Protein AF-A0A946U551-F1 (afdb_monomer_lite)

pLDDT: mean 96.29, std 3.92, range [66.12, 98.69]

Foldseek 3Di:
DLLCVQPVVRVVQLVVQLCCCVVPVVHDSPDPVSSLVSCVVVPHDSVSSSDLVPDPVNVVVVVVVVVVVVVAPDDDPDWDWDDDPPDTDTFDDDPVDVPSRVVVVVD

Sequence (107 aa):
IAAKKQHPDFEALMTEGIQKAYYLNALNPSNEDTLINIAQDIGLNEDLFKKDLKSNEVNDLLLDQIHTTKTMPISGFPSLVLVKESNLERINIDYLNSNYIINQIIT

Secondary structure (DSSP, 8-state):
-HHHHH-TTHHHHHHHHHHHHHHTT---TTSHHHHHHHHHHTT--HHHHHHHHT-HHHHHHHHHHHHHHHHSS--SSS-EEEEETTEEEEEPP-TT-HHHHHTTT--

Radius of gyration: 16.64 Å; chains: 1; bounding box: 42×22×41 Å

Structure (mmCIF, N/CA/C/O backbone):
data_AF-A0A946U551-F1
#
_entry.id   AF-A0A946U551-F1
#
loop_
_atom_site.group_PDB
_atom_site.id
_atom_site.type_symbol
_atom_site.label_atom_id
_atom_site.label_alt_id
_atom_site.label_comp_id
_atom_site.label_asym_id
_atom_site.label_entity_id
_atom_site.label_seq_id
_atom_site.pdbx_PDB_ins_code
_atom_site.Cartn_x
_atom_site.Cartn_y
_atom_site.Cartn_z
_atom_site.occupancy
_atom_site.B_iso_or_equiv
_atom_site.auth_seq_id
_atom_site.auth_comp_id
_atom_site.auth_asym_id
_atom_site.auth_atom_id
_atom_site.pdbx_PDB_model_num
ATOM 1 N N . ILE A 1 1 ? 1.297 -0.368 6.857 1.00 96.38 1 ILE A N 1
ATOM 2 C CA . ILE A 1 1 ? 2.263 -0.238 7.980 1.00 96.38 1 ILE A CA 1
ATOM 3 C C . ILE A 1 1 ? 1.687 -0.765 9.296 1.00 96.38 1 ILE A C 1
ATOM 5 O O . ILE A 1 1 ? 2.130 -1.825 9.708 1.00 96.38 1 ILE A O 1
ATOM 9 N N . ALA A 1 2 ? 0.690 -0.118 9.920 1.00 98.00 2 ALA A N 1
ATOM 10 C CA . ALA A 1 2 ? 0.120 -0.586 11.199 1.00 98.00 2 ALA A CA 1
ATOM 11 C C . ALA A 1 2 ? -0.383 -2.047 11.155 1.00 98.00 2 ALA A C 1
ATOM 13 O O . ALA A 1 2 ? -0.045 -2.839 12.024 1.00 98.00 2 ALA A O 1
ATOM 14 N N . ALA A 1 3 ? -1.090 -2.446 10.090 1.00 98.38 3 ALA A N 1
ATOM 15 C CA . ALA A 1 3 ? -1.495 -3.843 9.877 1.00 98.38 3 ALA A CA 1
ATOM 16 C C . ALA A 1 3 ? -0.293 -4.812 9.827 1.00 98.38 3 ALA A C 1
ATOM 18 O O . ALA A 1 3 ? -0.238 -5.794 10.562 1.00 98.38 3 ALA A O 1
ATOM 19 N N . LYS A 1 4 ? 0.720 -4.474 9.016 1.00 98.12 4 LYS A N 1
ATOM 20 C CA . LYS A 1 4 ? 1.964 -5.248 8.855 1.00 98.12 4 LYS A CA 1
ATOM 21 C C . LYS A 1 4 ? 2.726 -5.439 10.171 1.00 98.12 4 LYS A C 1
ATOM 23 O O . LYS A 1 4 ? 3.379 -6.463 10.343 1.00 98.12 4 LYS A O 1
ATOM 28 N N . LYS A 1 5 ? 2.654 -4.468 11.093 1.00 97.81 5 LYS A N 1
ATOM 29 C CA . LYS A 1 5 ? 3.299 -4.560 12.413 1.00 97.81 5 LYS A CA 1
ATOM 30 C C . LYS A 1 5 ? 2.740 -5.692 13.273 1.00 97.81 5 LYS A C 1
ATOM 32 O O . LYS A 1 5 ? 3.488 -6.232 14.080 1.00 97.81 5 LYS A O 1
ATOM 37 N N . GLN A 1 6 ? 1.469 -6.065 13.104 1.00 97.88 6 GLN A N 1
ATOM 38 C CA . GLN A 1 6 ? 0.902 -7.215 13.814 1.00 97.88 6 GLN A CA 1
ATOM 39 C C . GLN A 1 6 ? 1.311 -8.539 13.160 1.00 97.88 6 GLN A C 1
ATOM 41 O O . GLN A 1 6 ? 1.698 -9.470 13.860 1.00 97.88 6 GLN A O 1
ATOM 4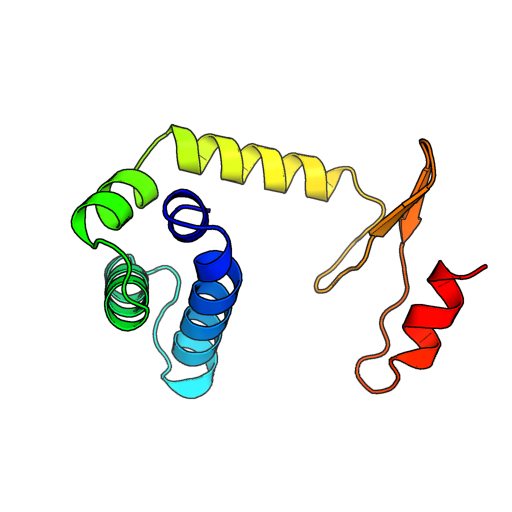6 N N . HIS A 1 7 ? 1.257 -8.617 11.826 1.00 97.62 7 HIS A N 1
ATOM 47 C CA . HIS A 1 7 ? 1.804 -9.732 11.051 1.00 97.62 7 HIS A CA 1
ATOM 48 C C . HIS A 1 7 ? 2.000 -9.323 9.578 1.00 97.62 7 HIS A C 1
ATOM 50 O O . HIS A 1 7 ? 1.144 -8.611 9.041 1.00 97.62 7 HIS A O 1
ATOM 56 N N . PRO A 1 8 ? 3.060 -9.787 8.883 1.00 96.69 8 PRO A N 1
ATOM 57 C CA . PRO A 1 8 ? 3.305 -9.447 7.478 1.00 96.69 8 PRO A CA 1
ATOM 58 C C . PRO A 1 8 ? 2.135 -9.754 6.536 1.00 96.69 8 PRO A C 1
ATOM 60 O O . PRO A 1 8 ? 1.840 -8.953 5.650 1.00 96.69 8 PRO A O 1
ATOM 63 N N . ASP A 1 9 ? 1.427 -10.861 6.769 1.00 96.38 9 ASP A N 1
ATOM 64 C CA . ASP A 1 9 ? 0.310 -11.306 5.921 1.00 96.38 9 ASP A CA 1
ATOM 65 C C . ASP A 1 9 ? -0.870 -10.318 5.899 1.00 96.38 9 ASP A C 1
ATOM 67 O O . ASP A 1 9 ? -1.636 -10.281 4.935 1.00 96.38 9 ASP A O 1
ATOM 71 N N . PHE A 1 10 ? -1.002 -9.463 6.920 1.00 98.19 10 PHE A N 1
ATOM 72 C CA . PHE A 1 10 ? -2.072 -8.466 6.969 1.00 98.19 10 PHE A CA 1
ATOM 73 C C . PHE A 1 10 ? -1.830 -7.259 6.063 1.00 98.19 10 PHE A C 1
ATOM 75 O O . PHE A 1 10 ? -2.753 -6.476 5.856 1.00 98.19 10 PHE A O 1
ATOM 82 N N . GLU A 1 11 ? -0.628 -7.072 5.510 1.00 97.56 11 GLU A N 1
ATOM 83 C CA . GLU A 1 11 ? -0.368 -5.956 4.594 1.00 97.56 11 GLU A CA 1
ATOM 84 C C . GLU A 1 11 ? -1.240 -6.055 3.338 1.00 97.56 11 GLU A C 1
ATOM 86 O O . GLU A 1 11 ? -1.987 -5.124 3.039 1.00 97.56 11 GLU A O 1
ATOM 91 N N . ALA A 1 12 ? -1.206 -7.203 2.657 1.00 97.62 12 ALA A N 1
ATOM 92 C CA . ALA A 1 12 ? -2.000 -7.430 1.453 1.00 97.62 12 ALA A CA 1
ATOM 93 C C . ALA A 1 12 ? -3.509 -7.400 1.749 1.00 97.62 12 ALA A C 1
ATOM 95 O O . ALA A 1 12 ? -4.261 -6.759 1.014 1.00 97.62 12 ALA A O 1
ATOM 96 N N . LEU A 1 13 ? -3.936 -8.019 2.857 1.00 98.50 13 LEU A N 1
ATOM 97 C CA . LEU A 1 13 ? -5.339 -8.032 3.288 1.00 98.50 13 LEU A CA 1
ATOM 98 C C . LEU A 1 13 ? -5.863 -6.618 3.577 1.00 98.50 13 LEU A C 1
ATOM 100 O O . LEU A 1 13 ? -6.950 -6.255 3.132 1.00 98.50 13 LEU A O 1
ATOM 104 N N . MET A 1 14 ? -5.074 -5.789 4.267 1.00 98.56 14 MET A N 1
ATOM 105 C CA . MET A 1 14 ? -5.436 -4.399 4.544 1.00 98.56 14 MET A CA 1
ATOM 106 C C . MET A 1 14 ? -5.503 -3.571 3.256 1.00 98.56 14 MET A C 1
ATOM 108 O O . MET A 1 14 ? -6.438 -2.792 3.074 1.00 98.56 14 MET A O 1
ATOM 112 N N . THR A 1 15 ? -4.540 -3.737 2.342 1.00 98.31 15 THR A N 1
ATOM 113 C CA . THR A 1 15 ? -4.556 -3.053 1.040 1.00 98.31 15 THR A CA 1
ATOM 114 C C . THR A 1 15 ? -5.799 -3.420 0.230 1.00 98.31 15 THR A C 1
ATOM 116 O O . THR A 1 15 ? -6.464 -2.524 -0.290 1.00 98.31 15 THR A O 1
ATOM 119 N N . GLU A 1 16 ? -6.152 -4.704 0.162 1.00 98.50 16 GLU A N 1
ATOM 120 C CA . GLU A 1 16 ? -7.360 -5.168 -0.526 1.00 98.50 16 GLU A CA 1
ATOM 121 C C . GLU A 1 16 ? -8.634 -4.613 0.133 1.00 98.50 16 GLU A C 1
ATOM 123 O O . GLU A 1 16 ? -9.529 -4.123 -0.560 1.00 98.50 16 GLU A O 1
ATOM 128 N N . GLY A 1 17 ? -8.709 -4.630 1.467 1.00 98.56 17 GLY A N 1
ATOM 129 C CA . GLY A 1 17 ? -9.834 -4.077 2.221 1.00 98.56 17 GLY A CA 1
ATOM 130 C C . GLY A 1 17 ? -10.046 -2.584 1.959 1.00 98.56 17 GLY A C 1
ATOM 131 O O . GLY A 1 17 ? -11.166 -2.161 1.674 1.00 98.56 17 GLY A O 1
ATOM 132 N N . ILE A 1 18 ? -8.967 -1.791 1.954 1.00 98.62 18 ILE A N 1
ATOM 133 C CA . ILE A 1 18 ? -9.008 -0.354 1.630 1.00 98.62 18 ILE A CA 1
ATOM 134 C C . ILE A 1 18 ? -9.483 -0.130 0.190 1.00 98.62 18 ILE A C 1
ATOM 136 O O . ILE A 1 18 ? -10.334 0.728 -0.055 1.00 98.62 18 ILE A O 1
ATOM 140 N N . GLN A 1 19 ? -8.967 -0.908 -0.765 1.00 98.50 19 GLN A N 1
ATOM 141 C CA . GLN A 1 19 ? -9.379 -0.815 -2.166 1.00 98.50 19 GLN A CA 1
ATOM 142 C C . GLN A 1 19 ? -10.871 -1.123 -2.331 1.00 98.50 19 GLN A C 1
ATOM 144 O O . GLN A 1 19 ? -11.582 -0.350 -2.971 1.00 98.50 19 GLN A O 1
ATOM 149 N N . LYS A 1 20 ? -11.376 -2.201 -1.718 1.00 98.62 20 LYS A N 1
ATOM 150 C CA . LYS A 1 20 ? -12.807 -2.543 -1.754 1.00 98.62 20 LYS A CA 1
ATOM 151 C C . LYS A 1 20 ? -13.662 -1.462 -1.094 1.00 98.62 20 LYS A C 1
ATOM 153 O O . LYS A 1 20 ? -14.667 -1.051 -1.670 1.00 98.62 20 LYS A O 1
ATOM 158 N N . ALA A 1 21 ? -13.250 -0.962 0.070 1.00 98.50 21 ALA A N 1
ATOM 159 C CA . ALA A 1 21 ? -13.966 0.091 0.781 1.00 98.50 21 ALA A CA 1
ATOM 160 C C . ALA A 1 21 ? -14.134 1.350 -0.083 1.00 98.50 21 ALA A C 1
ATOM 162 O O . ALA A 1 21 ? -15.241 1.878 -0.190 1.00 98.50 21 ALA A O 1
ATOM 163 N N . TYR A 1 22 ? -13.067 1.786 -0.754 1.00 98.44 22 TYR A N 1
ATOM 164 C CA . TYR A 1 22 ? -13.108 2.980 -1.592 1.00 98.44 22 TYR A CA 1
ATOM 165 C C . TYR A 1 22 ? -13.835 2.752 -2.924 1.00 98.44 22 TYR A C 1
ATOM 167 O O . TYR A 1 22 ? -14.762 3.489 -3.257 1.00 98.44 22 TYR A O 1
ATOM 175 N N . TYR A 1 23 ? -13.444 1.724 -3.681 1.00 98.31 23 TYR A N 1
ATOM 176 C CA . TYR A 1 23 ? -13.912 1.537 -5.057 1.00 98.31 23 TYR A CA 1
ATOM 177 C C . TYR A 1 23 ? -15.267 0.834 -5.170 1.00 98.31 23 TYR A C 1
ATOM 179 O O . TYR A 1 23 ? -15.971 1.059 -6.152 1.00 98.31 23 TYR A O 1
ATOM 187 N N . LEU A 1 24 ? -15.635 -0.019 -4.207 1.00 98.25 24 LEU A N 1
ATOM 188 C CA . LEU A 1 24 ? -16.882 -0.795 -4.260 1.00 98.25 24 LEU A CA 1
ATOM 189 C C . LEU A 1 24 ? -17.941 -0.275 -3.287 1.00 98.25 24 LEU A C 1
ATOM 191 O O . LEU A 1 24 ? -19.126 -0.328 -3.602 1.00 98.25 24 LEU A O 1
ATOM 195 N N . ASN A 1 25 ? -17.522 0.251 -2.132 1.00 97.81 25 ASN A N 1
ATOM 196 C CA . ASN A 1 25 ? -18.443 0.632 -1.055 1.00 97.81 25 ASN A CA 1
ATOM 197 C C . ASN A 1 25 ? -18.566 2.152 -0.849 1.00 97.81 25 ASN A C 1
ATOM 199 O O . ASN A 1 25 ? -19.307 2.578 0.034 1.00 97.81 25 ASN A O 1
ATOM 203 N N . ALA A 1 26 ? -17.860 2.967 -1.643 1.00 97.56 26 ALA A N 1
ATOM 204 C CA . ALA A 1 26 ? -17.864 4.432 -1.560 1.00 97.56 26 ALA A CA 1
ATOM 205 C C . ALA A 1 26 ? -17.530 4.993 -0.157 1.00 97.56 26 ALA A C 1
ATOM 207 O O . ALA A 1 26 ? -18.016 6.055 0.236 1.00 97.56 26 ALA A O 1
ATOM 208 N N . LEU A 1 27 ? -16.689 4.288 0.604 1.00 98.31 27 LEU A N 1
ATOM 209 C CA . LEU A 1 27 ? -16.199 4.725 1.911 1.00 98.31 27 LEU A CA 1
ATOM 210 C C . LEU A 1 27 ? -14.914 5.543 1.759 1.00 98.31 27 LEU A C 1
ATOM 212 O O . LEU A 1 27 ? -14.104 5.292 0.870 1.00 98.31 27 LEU A O 1
ATOM 216 N N . ASN A 1 28 ? -14.702 6.515 2.648 1.00 97.94 28 ASN A N 1
ATOM 217 C CA . ASN A 1 28 ? -13.501 7.347 2.627 1.00 97.94 28 ASN A CA 1
ATOM 218 C C . ASN A 1 28 ? -12.315 6.616 3.298 1.00 97.94 28 ASN A C 1
ATOM 220 O O . ASN A 1 28 ? -12.324 6.478 4.522 1.00 97.94 28 ASN A O 1
ATOM 224 N N . PRO A 1 29 ? -11.261 6.220 2.558 1.00 96.12 29 PRO A N 1
ATOM 225 C CA . PRO A 1 29 ? -10.120 5.494 3.118 1.00 96.12 29 PRO A CA 1
ATOM 226 C C . PRO A 1 29 ? -9.208 6.363 4.000 1.00 96.12 29 PRO A C 1
ATOM 228 O O . PRO A 1 29 ? -8.302 5.836 4.637 1.00 96.12 29 PRO A O 1
ATOM 231 N N . SER A 1 30 ? -9.421 7.683 4.050 1.00 95.75 30 SER A N 1
ATOM 232 C CA . SER A 1 30 ? -8.743 8.584 4.991 1.00 95.75 30 SER A CA 1
ATOM 233 C C . SER A 1 30 ? -9.460 8.701 6.340 1.00 95.75 30 SER A C 1
ATOM 235 O O . SER A 1 30 ? -8.926 9.332 7.247 1.00 95.75 30 SER A O 1
ATOM 237 N N . ASN A 1 31 ? -10.663 8.135 6.485 1.00 98.00 31 ASN A N 1
ATOM 238 C CA . ASN A 1 31 ? -11.357 8.097 7.768 1.00 98.00 31 ASN A CA 1
ATOM 239 C C . ASN A 1 31 ? -10.800 6.956 8.637 1.00 98.00 31 ASN A C 1
ATOM 241 O O . ASN A 1 31 ? -10.793 5.799 8.211 1.00 98.00 31 ASN A O 1
ATOM 245 N N . GLU A 1 32 ? -10.387 7.272 9.866 1.00 97.38 32 GLU A N 1
ATOM 246 C CA . GLU A 1 32 ? -9.890 6.291 10.837 1.00 97.38 32 GLU A CA 1
ATOM 247 C C . GLU A 1 32 ? -10.895 5.162 11.078 1.00 97.38 32 GLU A C 1
ATOM 249 O O . GLU A 1 32 ? -10.499 4.000 11.064 1.00 97.38 32 GLU A O 1
ATOM 254 N N . ASP A 1 33 ? -12.187 5.475 11.211 1.00 98.12 33 ASP A N 1
ATOM 255 C CA . ASP A 1 33 ? -13.222 4.465 11.465 1.00 98.12 33 ASP A CA 1
ATOM 256 C C . ASP A 1 33 ? -13.314 3.450 10.317 1.00 98.12 33 ASP A C 1
ATOM 258 O O . ASP A 1 33 ? -13.508 2.259 10.543 1.00 98.12 33 ASP A O 1
ATOM 262 N N . THR A 1 34 ? -13.109 3.897 9.071 1.00 98.44 34 THR A N 1
ATOM 263 C CA . THR A 1 34 ? -13.074 2.993 7.909 1.00 98.44 34 THR A CA 1
ATOM 264 C C . THR A 1 34 ? -11.883 2.041 7.999 1.00 98.44 34 THR A C 1
ATOM 266 O O . THR A 1 34 ? -12.040 0.844 7.776 1.00 98.44 34 THR A O 1
ATOM 269 N N . LEU A 1 35 ? -10.705 2.545 8.372 1.00 98.56 35 LEU A N 1
ATOM 270 C CA . LEU A 1 35 ? -9.501 1.725 8.526 1.00 98.56 35 LEU A CA 1
ATOM 271 C C . LEU A 1 35 ? -9.614 0.747 9.704 1.00 98.56 35 LEU A C 1
ATOM 273 O O . LEU A 1 35 ? -9.188 -0.397 9.586 1.00 98.56 35 LEU A O 1
ATOM 277 N N . ILE A 1 36 ? -10.197 1.180 10.822 1.00 98.62 36 ILE A N 1
ATOM 278 C CA . ILE A 1 36 ? -10.402 0.355 12.018 1.00 98.62 36 ILE A CA 1
ATOM 279 C C . ILE A 1 36 ? -11.378 -0.790 11.722 1.00 98.62 36 ILE A C 1
ATOM 281 O O . ILE A 1 36 ? -11.070 -1.933 12.053 1.00 98.62 36 ILE A O 1
ATOM 285 N N . ASN A 1 37 ? -12.492 -0.513 11.037 1.00 98.50 37 ASN A N 1
ATOM 286 C CA . ASN A 1 37 ? -13.456 -1.546 10.645 1.00 98.50 37 ASN A CA 1
ATOM 287 C C . ASN A 1 37 ? -12.817 -2.592 9.719 1.00 98.50 37 ASN A C 1
ATOM 289 O O . ASN A 1 37 ? -12.939 -3.785 9.970 1.00 98.50 37 ASN A O 1
ATOM 293 N N . ILE A 1 38 ? -12.057 -2.158 8.702 1.00 98.69 38 ILE A N 1
ATOM 294 C CA . ILE A 1 38 ? -11.323 -3.085 7.822 1.00 98.69 38 ILE A CA 1
ATOM 295 C C . ILE A 1 38 ? -10.351 -3.942 8.638 1.00 98.69 38 ILE A C 1
ATOM 297 O O . ILE A 1 38 ? -10.269 -5.148 8.420 1.00 98.69 38 ILE A O 1
ATOM 301 N N . ALA A 1 39 ? -9.613 -3.332 9.571 1.00 98.62 39 ALA A N 1
ATOM 302 C CA . ALA A 1 39 ? -8.654 -4.044 10.403 1.00 98.62 39 ALA A CA 1
ATOM 303 C C . ALA A 1 39 ? -9.329 -5.127 11.261 1.00 98.62 39 ALA A C 1
ATOM 305 O O . ALA A 1 39 ? -8.830 -6.251 11.336 1.00 98.62 39 ALA A O 1
ATOM 306 N N . GLN A 1 40 ? -10.478 -4.809 11.859 1.00 98.38 40 GLN A N 1
ATOM 307 C CA . GLN A 1 40 ? -11.283 -5.762 12.615 1.00 98.38 40 GLN A CA 1
ATOM 308 C C . GLN A 1 40 ? -11.792 -6.907 11.725 1.00 98.38 40 GLN A C 1
ATOM 310 O O . GLN A 1 40 ? -11.646 -8.072 12.095 1.00 98.38 40 GLN A O 1
ATOM 315 N N . ASP A 1 41 ? -12.319 -6.592 10.539 1.00 98.25 41 ASP A N 1
ATOM 316 C CA . ASP A 1 41 ? -12.866 -7.575 9.594 1.00 98.25 41 ASP A CA 1
ATOM 317 C C . ASP A 1 41 ? -11.814 -8.583 9.111 1.00 98.25 41 ASP A C 1
ATOM 319 O O . ASP A 1 41 ? -12.119 -9.760 8.914 1.00 98.25 41 ASP A O 1
ATOM 323 N N . ILE A 1 42 ? -10.562 -8.143 8.942 1.00 98.00 42 ILE A N 1
ATOM 324 C CA . ILE A 1 42 ? -9.452 -9.025 8.551 1.00 98.00 42 ILE A CA 1
ATOM 325 C C . ILE A 1 42 ? -8.794 -9.733 9.745 1.00 98.00 42 ILE A C 1
ATOM 327 O O . ILE A 1 42 ? -7.857 -10.497 9.538 1.00 98.00 42 ILE A O 1
ATOM 331 N N . GLY A 1 43 ? -9.275 -9.523 10.975 1.00 98.12 43 GLY A N 1
ATOM 332 C CA . GLY A 1 43 ? -8.830 -10.247 12.170 1.00 98.12 43 GLY A CA 1
ATOM 333 C C . GLY A 1 43 ? -7.638 -9.637 12.915 1.00 98.12 43 GLY A C 1
ATOM 334 O O . GLY A 1 43 ? -7.006 -10.332 13.712 1.00 98.12 43 GLY A O 1
ATOM 335 N N . LEU A 1 44 ? -7.315 -8.359 12.687 1.00 98.50 44 LEU A N 1
ATOM 336 C CA . LEU A 1 44 ? -6.316 -7.651 13.493 1.00 98.50 44 LEU A CA 1
ATOM 337 C C . LEU A 1 44 ? -6.842 -7.384 14.909 1.00 98.50 44 LEU A C 1
ATOM 339 O O . LEU A 1 44 ? -8.038 -7.204 15.140 1.00 98.50 44 LEU A O 1
ATOM 343 N N . ASN A 1 45 ? -5.923 -7.271 15.867 1.00 98.50 45 ASN A N 1
ATOM 344 C CA . ASN A 1 45 ? -6.247 -6.720 17.175 1.00 98.50 45 ASN A CA 1
ATOM 345 C C . ASN A 1 45 ? -6.543 -5.220 17.028 1.00 98.50 45 ASN A C 1
ATOM 347 O O . ASN A 1 45 ? -5.650 -4.428 16.712 1.00 98.50 45 ASN A O 1
ATOM 351 N N . GLU A 1 46 ? -7.796 -4.846 17.265 1.00 97.81 46 GLU A N 1
ATOM 352 C CA . GLU A 1 46 ? -8.303 -3.489 17.069 1.00 97.81 46 GLU A CA 1
ATOM 353 C C . GLU A 1 46 ? -7.586 -2.449 17.946 1.00 97.81 46 GLU A C 1
ATOM 355 O O . GLU A 1 46 ? -7.186 -1.397 17.448 1.00 97.81 46 GLU A O 1
ATOM 360 N N . ASP A 1 47 ? -7.362 -2.744 19.229 1.00 98.25 47 ASP A N 1
ATOM 361 C CA . ASP A 1 47 ? -6.726 -1.810 20.168 1.00 98.25 47 ASP A CA 1
ATOM 362 C C . ASP A 1 47 ? -5.262 -1.543 19.805 1.00 98.25 47 ASP A C 1
ATOM 364 O O . ASP A 1 47 ? -4.808 -0.394 19.804 1.00 98.25 47 ASP A O 1
ATOM 368 N N . LEU A 1 48 ? -4.523 -2.597 19.443 1.00 98.31 48 LEU A N 1
ATOM 369 C CA . LEU A 1 48 ? -3.154 -2.466 18.946 1.00 98.31 48 LEU A CA 1
ATOM 370 C C . LEU A 1 48 ? -3.123 -1.698 17.624 1.00 98.31 48 LEU A C 1
ATOM 372 O O . LEU A 1 48 ? -2.282 -0.818 17.456 1.00 98.31 48 LEU A O 1
ATOM 376 N N . PHE A 1 49 ? -4.057 -1.973 16.710 1.00 98.69 49 PHE A N 1
ATOM 377 C CA . PHE A 1 49 ? -4.137 -1.271 15.432 1.00 98.69 49 PHE A CA 1
ATOM 378 C C . PHE A 1 49 ? -4.422 0.222 15.622 1.00 98.69 49 PHE A C 1
ATOM 380 O O . PHE A 1 49 ? -3.709 1.046 15.056 1.00 98.69 49 PHE A O 1
ATOM 387 N N . LYS A 1 50 ? -5.403 0.587 16.459 1.00 98.50 50 LYS A N 1
ATOM 388 C CA . LYS A 1 50 ? -5.728 1.985 16.796 1.00 98.50 50 LYS A CA 1
ATOM 389 C C . LYS A 1 50 ? -4.531 2.721 17.387 1.00 98.50 50 LYS A C 1
ATOM 391 O O . LYS A 1 50 ? -4.266 3.865 17.016 1.00 98.50 50 LYS A O 1
ATOM 396 N N . LYS A 1 51 ? -3.815 2.069 18.307 1.00 98.50 51 LYS A N 1
ATOM 397 C CA . LYS A 1 51 ? -2.609 2.625 18.925 1.00 98.50 51 LYS A CA 1
ATOM 398 C C . LYS A 1 51 ? -1.516 2.860 17.884 1.00 98.50 51 LYS A C 1
ATOM 400 O O . LYS A 1 51 ? -0.962 3.955 17.830 1.00 98.50 51 LYS A O 1
ATOM 405 N N . ASP A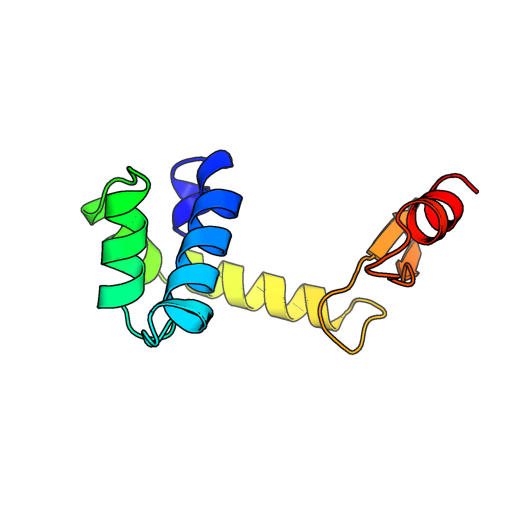 1 52 ? -1.228 1.860 17.056 1.00 98.50 52 ASP A N 1
ATOM 406 C CA . ASP A 1 52 ? -0.179 1.944 16.041 1.00 98.50 52 ASP A CA 1
ATOM 407 C C . ASP A 1 52 ? -0.520 2.963 14.951 1.00 98.50 52 ASP A C 1
ATOM 409 O O . ASP A 1 52 ? 0.348 3.747 14.572 1.00 98.50 52 ASP A O 1
ATOM 413 N N . LEU A 1 53 ? -1.778 3.020 14.501 1.00 98.00 53 LEU A N 1
ATOM 414 C CA . LEU A 1 53 ? -2.264 3.978 13.502 1.00 98.00 53 LEU A CA 1
ATOM 415 C C . LEU A 1 53 ? -1.981 5.435 13.901 1.00 98.00 53 LEU A C 1
ATOM 417 O O . LEU A 1 53 ? -1.708 6.259 13.034 1.00 98.00 53 LEU A O 1
ATOM 421 N N . LYS A 1 54 ? -2.006 5.737 15.205 1.00 97.25 54 LYS A N 1
ATOM 422 C CA . LYS A 1 54 ? -1.766 7.077 15.773 1.00 97.25 54 LYS A CA 1
ATOM 423 C C . LYS A 1 54 ? -0.349 7.276 16.308 1.00 97.25 54 LYS A C 1
ATOM 425 O O . LYS A 1 54 ? -0.058 8.309 16.908 1.00 97.25 54 LYS A O 1
ATOM 430 N N . SER A 1 55 ? 0.524 6.285 16.159 1.00 98.38 55 SER A N 1
ATOM 431 C CA . SER A 1 55 ? 1.866 6.333 16.733 1.00 98.38 55 SER A CA 1
ATOM 432 C C . SER A 1 55 ? 2.827 7.153 15.872 1.00 98.38 55 SER A C 1
ATOM 434 O O . SER A 1 55 ? 2.815 7.065 14.642 1.00 98.38 55 SER A O 1
ATOM 436 N N . ASN A 1 56 ? 3.726 7.893 16.530 1.00 98.50 56 ASN A N 1
ATOM 437 C CA . ASN A 1 56 ? 4.828 8.573 15.844 1.00 98.50 56 ASN A CA 1
ATOM 438 C C . ASN A 1 56 ? 5.700 7.575 15.077 1.00 98.50 56 ASN A C 1
ATOM 440 O O . ASN A 1 56 ? 6.082 7.850 13.954 1.00 98.50 56 ASN A O 1
ATOM 444 N N . GLU A 1 57 ? 5.935 6.384 15.634 1.00 98.12 57 GLU A N 1
ATOM 445 C CA . GLU A 1 57 ? 6.741 5.341 14.990 1.00 98.12 57 GLU A CA 1
ATOM 446 C C . GLU A 1 57 ? 6.190 4.937 13.610 1.00 98.12 57 GLU A C 1
ATOM 448 O O . GLU A 1 57 ? 6.938 4.849 12.638 1.00 98.12 57 GLU A O 1
ATOM 453 N N . VAL A 1 58 ? 4.874 4.716 13.497 1.00 98.25 58 VAL A N 1
ATOM 454 C CA . VAL A 1 58 ? 4.235 4.390 12.210 1.00 98.25 58 VAL A CA 1
ATOM 455 C C . VAL A 1 58 ? 4.266 5.580 11.257 1.00 98.25 58 VAL A C 1
ATOM 457 O O . VAL A 1 58 ? 4.481 5.383 10.060 1.00 98.25 58 VAL A O 1
ATOM 460 N N . ASN A 1 59 ? 4.064 6.797 11.765 1.00 98.38 59 ASN A N 1
ATOM 461 C CA . ASN A 1 59 ? 4.133 8.007 10.952 1.00 98.38 59 ASN A CA 1
ATOM 462 C C . ASN A 1 59 ? 5.552 8.263 10.415 1.00 98.38 59 ASN A C 1
ATOM 464 O O . ASN A 1 59 ? 5.716 8.562 9.235 1.00 98.38 59 ASN A O 1
ATOM 468 N N . ASP A 1 60 ? 6.578 8.091 11.242 1.00 98.56 60 ASP A N 1
ATOM 469 C CA . ASP A 1 60 ? 7.975 8.270 10.852 1.00 98.56 60 ASP A CA 1
ATOM 470 C C . ASP A 1 60 ? 8.375 7.236 9.792 1.00 98.56 60 ASP A C 1
ATOM 472 O O . ASP A 1 60 ? 8.963 7.593 8.772 1.00 98.56 60 ASP A O 1
ATOM 476 N N . LEU A 1 61 ? 7.957 5.974 9.960 1.00 98.31 61 LEU A N 1
ATOM 477 C CA . LEU A 1 61 ? 8.165 4.931 8.954 1.00 98.31 61 LEU A CA 1
ATOM 478 C C . LEU A 1 61 ? 7.419 5.225 7.639 1.00 98.31 61 LEU A C 1
ATOM 480 O O . LEU A 1 61 ? 7.945 4.955 6.561 1.00 98.31 61 LEU A O 1
ATOM 484 N N . LEU A 1 62 ? 6.212 5.797 7.700 1.00 97.88 62 LEU A N 1
ATOM 485 C CA . LEU A 1 62 ? 5.485 6.241 6.506 1.00 97.88 62 LEU A CA 1
ATOM 486 C C . LEU A 1 62 ? 6.257 7.337 5.762 1.00 97.88 62 LEU A C 1
ATOM 488 O O . LEU A 1 62 ? 6.414 7.264 4.542 1.00 97.88 62 LEU A O 1
ATOM 492 N N . LEU A 1 63 ? 6.740 8.348 6.485 1.00 98.50 63 LEU A N 1
ATOM 493 C CA . LEU A 1 63 ? 7.498 9.455 5.904 1.00 98.50 63 LEU A CA 1
ATOM 494 C C . LEU A 1 63 ? 8.824 8.981 5.297 1.00 98.50 63 LEU A C 1
ATOM 496 O O . LEU A 1 63 ? 9.179 9.433 4.206 1.00 98.50 63 LEU A O 1
ATOM 500 N N . ASP A 1 64 ? 9.507 8.036 5.942 1.00 98.38 64 ASP A N 1
ATOM 501 C CA . ASP A 1 64 ? 10.731 7.415 5.428 1.00 98.38 64 ASP A CA 1
ATOM 502 C C . ASP A 1 64 ? 10.483 6.624 4.131 1.00 98.38 64 ASP A C 1
ATOM 504 O O . ASP A 1 64 ? 11.186 6.803 3.132 1.00 98.38 64 ASP A O 1
ATOM 508 N N . GLN A 1 65 ? 9.411 5.824 4.076 1.00 97.12 65 GLN A N 1
ATOM 509 C CA . GLN A 1 65 ? 9.015 5.108 2.856 1.00 97.12 65 GLN A CA 1
ATOM 510 C C . GLN A 1 65 ? 8.645 6.065 1.715 1.00 97.12 65 GLN A C 1
ATOM 512 O O . GLN A 1 65 ? 9.028 5.834 0.564 1.00 97.12 65 GLN A O 1
ATOM 517 N N . ILE A 1 66 ? 7.948 7.168 2.012 1.00 96.81 66 ILE A N 1
ATOM 518 C CA . ILE A 1 66 ? 7.654 8.225 1.031 1.00 96.81 66 ILE A CA 1
ATOM 519 C C . ILE A 1 66 ? 8.951 8.870 0.535 1.00 96.81 66 ILE A C 1
ATOM 521 O O . ILE A 1 66 ? 9.093 9.104 -0.667 1.00 96.81 66 ILE A O 1
ATOM 525 N N . HIS A 1 67 ? 9.893 9.165 1.433 1.00 97.25 67 HIS A N 1
ATOM 526 C CA . HIS A 1 67 ? 11.179 9.750 1.068 1.00 97.25 67 HIS A CA 1
ATOM 527 C C . HIS A 1 67 ? 11.979 8.806 0.167 1.00 97.25 67 HIS A C 1
ATOM 529 O O . HIS A 1 67 ? 12.404 9.219 -0.909 1.00 97.25 67 HIS A O 1
ATOM 535 N N . THR A 1 68 ? 12.082 7.530 0.539 1.00 94.75 68 THR A N 1
ATOM 536 C CA . THR A 1 68 ? 12.765 6.501 -0.255 1.00 94.75 68 THR A CA 1
ATOM 537 C C . THR A 1 68 ? 12.110 6.335 -1.625 1.00 94.75 68 THR A C 1
ATOM 539 O O . THR A 1 68 ? 12.789 6.294 -2.642 1.00 94.75 68 THR A O 1
ATOM 542 N N . THR A 1 69 ? 10.779 6.323 -1.702 1.00 95.19 69 THR A N 1
ATOM 543 C CA . THR A 1 69 ? 10.066 6.225 -2.987 1.00 95.19 69 THR A CA 1
ATOM 544 C C . THR A 1 69 ? 10.391 7.406 -3.911 1.00 95.19 69 THR A C 1
ATOM 546 O O . THR A 1 69 ? 10.502 7.229 -5.122 1.00 95.19 69 THR A O 1
ATOM 549 N N . LYS A 1 70 ? 10.598 8.611 -3.359 1.00 94.06 70 LYS A N 1
ATOM 550 C CA . LYS A 1 70 ? 10.976 9.808 -4.131 1.00 94.06 70 LYS A CA 1
ATOM 551 C C . LYS A 1 70 ? 12.412 9.779 -4.664 1.00 94.06 70 LYS A C 1
ATOM 553 O O . LYS A 1 70 ? 12.707 10.558 -5.566 1.00 94.06 70 LYS A O 1
ATOM 558 N N . THR A 1 71 ? 13.298 8.936 -4.126 1.00 93.88 71 THR A N 1
ATOM 559 C CA . THR A 1 71 ? 14.668 8.776 -4.649 1.00 93.88 71 THR A CA 1
ATOM 560 C C . THR A 1 71 ? 14.759 7.732 -5.765 1.00 93.88 71 THR A C 1
ATOM 562 O O . THR A 1 71 ? 15.770 7.668 -6.462 1.00 93.88 71 THR A O 1
ATOM 565 N N . MET A 1 72 ? 13.708 6.931 -5.964 1.00 94.94 72 MET A N 1
ATOM 566 C CA . MET A 1 72 ? 13.651 5.902 -7.002 1.00 94.94 72 MET A CA 1
ATOM 567 C C . MET A 1 72 ? 13.383 6.497 -8.400 1.00 94.94 72 MET A C 1
ATOM 569 O O . MET A 1 72 ? 12.752 7.550 -8.514 1.00 94.94 72 MET A O 1
ATOM 573 N N . PRO A 1 73 ? 13.787 5.814 -9.492 1.00 94.56 73 PRO A N 1
ATOM 574 C CA . PRO A 1 73 ? 13.608 6.286 -10.871 1.00 94.56 73 PRO A CA 1
ATOM 575 C C . PRO A 1 73 ? 12.166 6.099 -11.389 1.00 94.56 73 PRO A C 1
ATOM 577 O O . PRO A 1 73 ? 11.935 5.509 -12.446 1.00 94.56 73 PRO A O 1
ATOM 580 N N . ILE A 1 74 ? 11.169 6.577 -10.642 1.00 94.38 74 ILE A N 1
ATOM 581 C CA . ILE A 1 74 ? 9.739 6.417 -10.939 1.00 94.38 74 ILE A CA 1
ATOM 582 C C . ILE A 1 74 ? 8.998 7.751 -10.822 1.00 94.38 74 ILE A C 1
ATOM 584 O O . ILE A 1 74 ? 9.377 8.628 -10.053 1.00 94.38 74 ILE A O 1
ATOM 588 N N . SER A 1 75 ? 7.919 7.911 -11.589 1.00 87.50 75 SER A N 1
ATOM 589 C CA . SER A 1 75 ? 7.152 9.167 -11.656 1.00 87.50 75 SER A CA 1
ATOM 590 C C . SER A 1 75 ? 5.634 8.959 -11.614 1.00 87.50 75 SER A C 1
ATOM 592 O O . SER A 1 75 ? 4.875 9.824 -12.044 1.00 87.50 75 SER A O 1
ATOM 594 N N . GLY A 1 76 ? 5.177 7.799 -11.141 1.00 90.50 76 GLY A N 1
ATOM 595 C CA . GLY A 1 76 ? 3.762 7.445 -11.071 1.00 90.50 76 GLY A CA 1
ATOM 596 C C . GLY A 1 76 ? 3.536 6.091 -10.406 1.00 90.50 76 GLY A C 1
ATOM 597 O O . GLY A 1 76 ? 4.486 5.349 -10.153 1.00 90.50 76 GLY A O 1
ATOM 598 N N . PHE A 1 77 ? 2.274 5.771 -10.128 1.00 93.44 77 PHE A N 1
ATOM 599 C CA . PHE A 1 77 ? 1.870 4.510 -9.508 1.00 93.44 77 PHE A CA 1
ATOM 600 C C . PHE A 1 77 ? 0.811 3.801 -10.358 1.00 93.44 77 PHE A C 1
ATOM 602 O O . PHE A 1 77 ? -0.009 4.486 -10.976 1.00 93.44 77 PHE A O 1
ATOM 609 N N . PRO A 1 78 ? 0.775 2.456 -10.346 1.00 94.62 78 PRO A N 1
ATOM 610 C CA . PRO A 1 78 ? 1.762 1.540 -9.771 1.00 94.62 78 PRO A CA 1
ATOM 611 C C . PRO A 1 78 ? 3.106 1.587 -10.517 1.00 94.62 78 PRO A C 1
ATOM 613 O O . PRO A 1 78 ? 3.175 1.981 -11.678 1.00 94.62 78 PRO A O 1
ATOM 616 N N . SER A 1 79 ? 4.174 1.191 -9.825 1.00 95.50 79 SER A N 1
ATOM 617 C CA . SER A 1 79 ? 5.534 1.109 -10.364 1.00 95.50 79 SER A CA 1
ATOM 618 C C . SER A 1 79 ? 6.259 -0.106 -9.794 1.00 95.50 79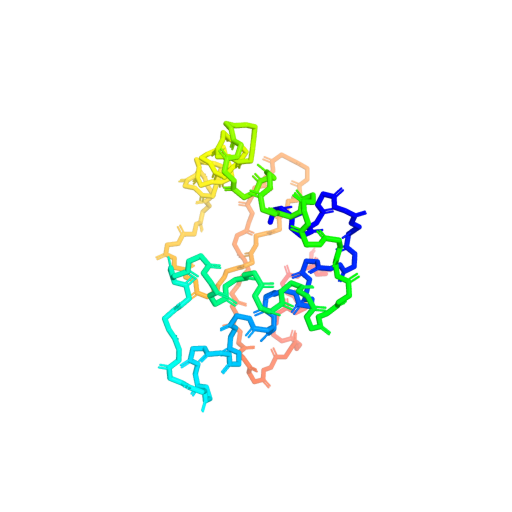 SER A C 1
ATOM 620 O O . SER A 1 79 ? 5.981 -0.528 -8.674 1.00 95.50 79 SER A O 1
ATOM 622 N N . LEU A 1 80 ? 7.207 -0.637 -10.564 1.00 95.81 80 LEU A N 1
ATOM 623 C CA . LEU A 1 80 ? 8.123 -1.696 -10.154 1.00 95.81 80 LEU A CA 1
ATOM 624 C C . LEU A 1 80 ? 9.558 -1.207 -10.367 1.00 95.81 80 LEU A C 1
ATOM 626 O O . LEU A 1 80 ? 9.876 -0.643 -11.417 1.00 95.81 80 LEU A O 1
ATOM 630 N N . VAL A 1 81 ? 10.412 -1.414 -9.367 1.00 95.56 81 VAL A N 1
ATOM 631 C CA . VAL A 1 81 ? 11.839 -1.076 -9.411 1.00 95.56 81 VAL A CA 1
ATOM 632 C C . VAL A 1 81 ? 12.626 -2.325 -9.045 1.00 95.56 81 VAL A C 1
ATOM 634 O O . VAL A 1 81 ? 12.397 -2.912 -7.988 1.00 95.56 81 VAL A O 1
ATOM 637 N N . LEU A 1 82 ? 13.529 -2.737 -9.928 1.00 94.75 82 LEU A N 1
ATOM 638 C CA . LEU A 1 82 ? 14.471 -3.818 -9.691 1.00 94.75 82 LEU A CA 1
ATOM 639 C C . LEU A 1 82 ? 15.736 -3.240 -9.056 1.00 94.75 82 LEU A C 1
ATOM 641 O O . LEU A 1 82 ? 16.311 -2.277 -9.564 1.00 94.75 82 LEU A O 1
ATOM 645 N N . VAL A 1 83 ? 16.170 -3.845 -7.954 1.00 93.00 83 VAL A N 1
ATOM 646 C CA . VAL A 1 83 ? 17.462 -3.546 -7.333 1.00 93.00 83 VAL A CA 1
ATOM 647 C C . VAL A 1 83 ? 18.450 -4.619 -7.780 1.00 93.00 83 VAL A C 1
ATOM 649 O O . VAL A 1 83 ? 18.307 -5.781 -7.395 1.00 93.00 83 VAL A O 1
ATOM 652 N N . LYS A 1 84 ? 19.431 -4.247 -8.608 1.00 89.25 84 LYS A N 1
ATOM 653 C CA . LYS A 1 84 ? 20.498 -5.137 -9.091 1.00 89.25 84 LYS A CA 1
ATOM 654 C C . LYS A 1 84 ? 21.832 -4.567 -8.625 1.00 89.25 84 LYS A C 1
ATOM 656 O O . LYS A 1 84 ? 22.263 -3.518 -9.099 1.00 89.25 84 LYS A O 1
ATOM 661 N N . GLU A 1 85 ? 22.451 -5.238 -7.655 1.00 87.19 85 GLU A N 1
ATOM 662 C CA . GLU A 1 85 ? 23.619 -4.724 -6.925 1.00 87.19 85 GLU A CA 1
ATOM 663 C C . GLU A 1 85 ? 23.326 -3.340 -6.311 1.00 87.19 85 GLU A C 1
ATOM 665 O O . GLU A 1 85 ? 22.507 -3.242 -5.400 1.00 87.19 85 GLU A O 1
ATOM 670 N N . SER A 1 86 ? 23.956 -2.280 -6.825 1.00 85.50 86 SER A N 1
ATOM 671 C CA . SER A 1 86 ? 23.761 -0.890 -6.390 1.00 85.50 86 SER A CA 1
ATOM 672 C C . SER A 1 86 ? 22.925 -0.056 -7.371 1.00 85.50 86 SER A C 1
ATOM 674 O O . SER A 1 86 ? 22.772 1.148 -7.164 1.00 85.50 86 SER A O 1
ATOM 676 N N . ASN A 1 87 ? 22.398 -0.662 -8.441 1.00 90.81 87 ASN A N 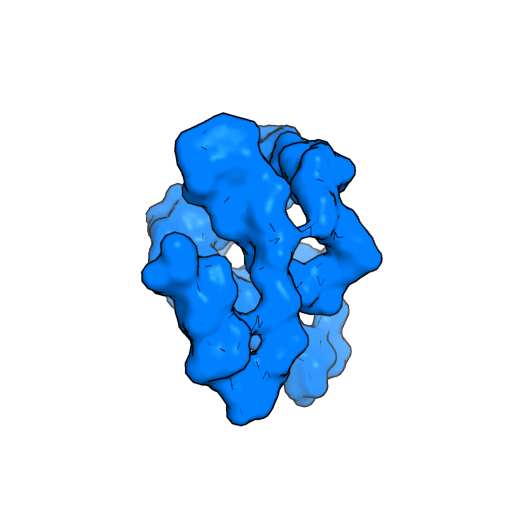1
ATOM 677 C CA . ASN A 1 87 ? 21.600 0.027 -9.451 1.00 90.81 87 ASN A CA 1
ATOM 678 C C . ASN A 1 87 ? 20.101 -0.167 -9.203 1.00 90.81 87 ASN A C 1
ATOM 680 O O . ASN A 1 87 ? 19.638 -1.260 -8.869 1.00 90.81 87 ASN A O 1
ATOM 684 N N . LEU A 1 88 ? 19.347 0.914 -9.405 1.00 94.19 88 LEU A N 1
ATOM 685 C CA . LEU A 1 88 ? 17.889 0.921 -9.401 1.00 94.19 88 LEU A CA 1
ATOM 686 C C . LEU A 1 88 ? 17.399 1.043 -10.840 1.00 94.19 88 LEU A C 1
ATOM 688 O O . LEU A 1 88 ? 17.624 2.062 -11.492 1.00 94.19 88 LEU A O 1
ATOM 692 N N . GLU A 1 89 ? 16.701 0.022 -11.319 1.00 94.44 89 GLU A N 1
ATOM 693 C CA . GLU A 1 89 ? 16.171 -0.025 -12.678 1.00 94.44 89 GLU A CA 1
ATOM 694 C C . GLU A 1 89 ? 14.645 -0.046 -12.641 1.00 94.44 89 GLU A C 1
ATOM 696 O O . GLU A 1 89 ? 14.026 -0.862 -11.956 1.00 94.44 89 GLU A O 1
ATOM 701 N N . ARG A 1 90 ? 14.007 0.869 -13.373 1.00 95.31 90 ARG A N 1
ATOM 702 C CA . ARG A 1 90 ? 12.549 0.873 -13.509 1.00 95.31 90 ARG A CA 1
ATOM 703 C C . ARG A 1 90 ? 12.115 -0.255 -14.443 1.00 95.31 90 ARG A C 1
ATOM 705 O O . ARG A 1 90 ? 12.588 -0.330 -15.572 1.00 95.31 90 ARG A O 1
ATOM 712 N N . ILE A 1 91 ? 11.130 -1.037 -14.013 1.00 95.69 91 ILE A N 1
ATOM 713 C CA . ILE A 1 91 ? 10.457 -2.037 -14.844 1.00 95.69 91 ILE A CA 1
ATOM 714 C C . ILE A 1 91 ? 9.170 -1.432 -15.415 1.00 95.69 91 ILE A C 1
ATOM 716 O O . ILE A 1 91 ? 8.348 -0.867 -14.686 1.00 95.69 91 ILE A O 1
ATOM 720 N N . ASN A 1 92 ? 8.984 -1.543 -16.729 1.00 95.12 92 ASN A N 1
ATOM 721 C CA . ASN A 1 92 ? 7.764 -1.092 -17.392 1.00 95.12 92 ASN A CA 1
ATOM 722 C C . ASN A 1 92 ? 6.624 -2.085 -17.138 1.00 95.12 92 ASN A C 1
ATOM 724 O O . ASN A 1 92 ? 6.810 -3.294 -17.277 1.00 95.12 92 ASN A O 1
ATOM 728 N N . ILE A 1 93 ? 5.445 -1.566 -16.789 1.00 95.50 93 ILE A N 1
ATOM 729 C CA . ILE A 1 93 ? 4.264 -2.368 -16.451 1.00 95.50 93 ILE A CA 1
ATOM 730 C C . ILE A 1 93 ? 3.335 -2.455 -17.660 1.00 95.50 93 ILE A C 1
ATOM 732 O O . ILE A 1 93 ? 2.921 -1.432 -18.203 1.00 95.50 93 ILE A O 1
ATOM 736 N N . ASP A 1 94 ? 2.957 -3.681 -18.011 1.00 96.19 94 ASP A N 1
ATOM 737 C CA . ASP A 1 94 ? 1.798 -3.981 -18.846 1.00 96.19 94 ASP A CA 1
ATOM 738 C C . ASP A 1 94 ? 0.801 -4.778 -17.996 1.00 96.19 94 ASP A C 1
ATOM 740 O O . ASP A 1 94 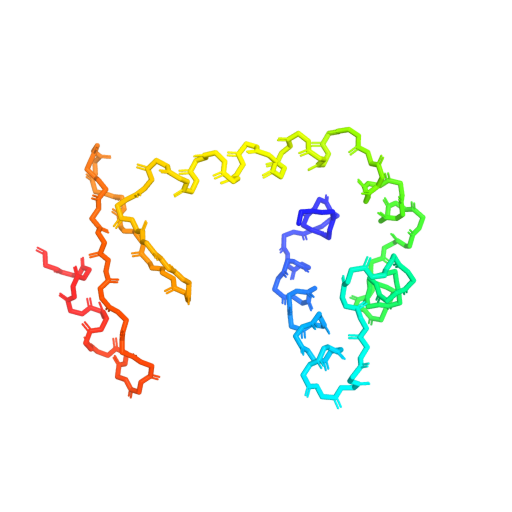? 1.101 -5.876 -17.526 1.00 96.19 94 ASP A O 1
ATOM 744 N N . TYR A 1 95 ? -0.385 -4.213 -17.771 1.00 95.44 95 TYR A N 1
ATOM 745 C CA . TYR A 1 95 ? -1.415 -4.824 -16.925 1.00 95.44 95 TYR A CA 1
ATOM 746 C C . TYR A 1 95 ? -2.022 -6.098 -17.512 1.00 95.44 95 TYR A C 1
ATOM 748 O O . TYR A 1 95 ? -2.621 -6.877 -16.774 1.00 95.44 95 TYR A O 1
ATOM 756 N N . LEU A 1 96 ? -1.910 -6.296 -18.826 1.00 97.56 96 LEU A N 1
ATOM 757 C CA . LEU A 1 96 ? -2.507 -7.421 -19.539 1.00 97.56 96 LEU A CA 1
ATOM 758 C C . LEU A 1 96 ? -1.471 -8.484 -19.920 1.00 97.56 96 LEU A C 1
ATOM 760 O O . LEU A 1 96 ? -1.851 -9.566 -20.366 1.00 97.56 96 LEU A O 1
ATOM 764 N N . ASN A 1 97 ? -0.175 -8.207 -19.744 1.00 97.06 97 ASN A N 1
ATOM 765 C CA . ASN A 1 97 ? 0.896 -9.098 -20.171 1.00 97.06 97 ASN A CA 1
ATOM 766 C C . ASN A 1 97 ? 2.009 -9.228 -19.121 1.00 97.06 97 ASN A C 1
ATOM 768 O O . ASN A 1 97 ? 2.987 -8.481 -19.111 1.00 97.06 97 ASN A O 1
ATOM 772 N N . SER A 1 98 ? 1.919 -10.261 -18.281 1.00 96.19 98 SER A N 1
ATOM 773 C CA . SER A 1 98 ? 2.951 -10.555 -17.281 1.00 96.19 98 SER A CA 1
ATOM 774 C C . SER A 1 98 ? 4.302 -10.933 -17.898 1.00 96.19 98 SER A C 1
ATOM 776 O O . SER A 1 98 ? 5.337 -10.615 -17.318 1.00 96.19 98 SER A O 1
ATOM 778 N N . ASN A 1 99 ? 4.329 -11.567 -19.077 1.00 96.88 99 ASN A N 1
ATOM 779 C CA . ASN A 1 99 ? 5.583 -11.955 -19.734 1.00 96.88 99 ASN A CA 1
ATOM 780 C C . ASN A 1 99 ? 6.392 -10.731 -20.180 1.00 96.88 99 ASN A C 1
ATOM 782 O O . ASN A 1 99 ? 7.619 -10.755 -20.110 1.00 96.88 99 ASN A O 1
ATOM 786 N N . TYR A 1 100 ? 5.722 -9.642 -20.575 1.00 96.75 100 TYR A N 1
ATOM 787 C CA . TYR A 1 100 ? 6.382 -8.363 -20.855 1.00 96.75 100 TYR A CA 1
ATOM 788 C C . TYR A 1 100 ? 7.140 -7.833 -19.628 1.00 96.75 100 TYR A C 1
ATOM 790 O O . TYR A 1 100 ? 8.261 -7.339 -19.751 1.00 96.75 100 TYR A O 1
ATOM 798 N N . ILE A 1 101 ? 6.558 -7.980 -18.435 1.00 96.50 101 ILE A N 1
ATOM 799 C CA . ILE A 1 101 ? 7.187 -7.582 -17.169 1.00 96.50 101 ILE A CA 1
ATOM 800 C C . ILE A 1 101 ? 8.344 -8.534 -16.824 1.00 96.50 101 ILE A C 1
ATOM 802 O O . ILE A 1 101 ? 9.455 -8.080 -16.567 1.00 96.50 101 ILE A O 1
ATOM 806 N N . ILE A 1 102 ? 8.113 -9.853 -16.862 1.00 96.19 102 ILE A N 1
ATOM 807 C CA . ILE A 1 102 ? 9.097 -10.878 -16.460 1.00 96.19 102 ILE A CA 1
ATOM 808 C C . ILE A 1 102 ? 10.369 -10.819 -17.314 1.00 96.19 102 ILE A C 1
ATOM 810 O O . ILE A 1 102 ? 11.471 -10.914 -16.773 1.00 96.19 102 ILE A O 1
ATOM 814 N N . ASN A 1 103 ? 10.239 -10.611 -18.627 1.00 95.69 103 ASN A N 1
ATOM 815 C CA . ASN A 1 103 ? 11.384 -10.552 -19.541 1.00 95.69 103 ASN A CA 1
ATOM 816 C C . ASN A 1 103 ? 12.370 -9.418 -19.204 1.00 95.69 103 ASN A C 1
ATOM 818 O O . ASN A 1 103 ? 13.551 -9.530 -19.519 1.00 95.69 103 ASN A O 1
ATOM 822 N N . GLN A 1 104 ? 11.920 -8.356 -18.526 1.00 94.75 104 GLN A N 1
ATOM 823 C CA . GLN A 1 104 ? 12.786 -7.261 -18.071 1.00 94.75 104 GLN A CA 1
ATOM 824 C C . GLN A 1 104 ? 13.612 -7.622 -16.819 1.00 94.75 104 GLN A C 1
ATOM 826 O O . GLN A 1 104 ? 14.546 -6.902 -16.494 1.00 94.75 104 GLN A O 1
ATOM 831 N N . ILE A 1 105 ? 13.284 -8.713 -16.113 1.00 93.31 105 ILE A N 1
ATOM 832 C CA . ILE A 1 105 ? 13.939 -9.122 -14.854 1.00 93.31 105 ILE A CA 1
ATOM 833 C C . ILE A 1 105 ? 14.978 -10.226 -15.090 1.00 93.31 105 ILE A C 1
ATOM 835 O O . ILE A 1 105 ? 16.017 -10.251 -14.438 1.00 93.31 105 ILE A O 1
ATOM 839 N N . ILE A 1 106 ? 14.689 -11.157 -16.003 1.00 90.25 106 ILE A N 1
ATOM 840 C CA . ILE A 1 106 ? 15.518 -12.350 -16.258 1.00 90.25 106 ILE A CA 1
ATOM 841 C C . ILE A 1 106 ? 16.681 -12.111 -17.238 1.00 90.25 106 ILE A C 1
ATOM 843 O O . ILE A 1 106 ? 17.365 -13.068 -17.599 1.00 90.25 106 ILE A O 1
ATOM 847 N N . THR A 1 107 ? 16.880 -10.864 -17.677 1.00 66.12 107 THR A N 1
ATOM 848 C CA . THR A 1 107 ? 17.974 -10.450 -18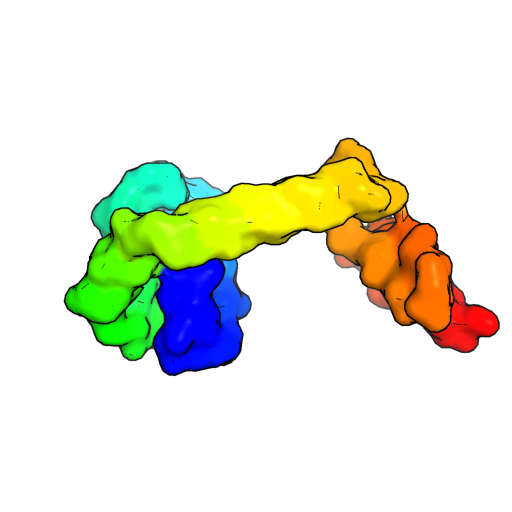.574 1.00 66.12 107 THR A CA 1
ATOM 849 C C . THR A 1 107 ? 19.198 -9.991 -17.771 1.00 66.12 107 THR A C 1
ATOM 851 O O . THR A 1 107 ? 20.325 -10.347 -18.173 1.00 66.12 107 THR A O 1
#